Protein AF-A0A0S2FHG3-F1 (afdb_monomer_lite)

Sequence (75 aa):
MQETRNAFGTFLRSLAEGMATQQDWRRFTIAHYHDPTLEAARIELVRASQHESEMPTESSKVQDLASEIDRRFSS

Foldseek 3Di:
DVVVLVVLLVQLQCLLVLNQDPVNVVCLQPDDDPPVLSNVLSVVLVVQQVPDPDHLSPDNSSSVSSVVSSVVSVD

Structure (mmCIF, N/CA/C/O backbone):
data_AF-A0A0S2FHG3-F1
#
_entry.id   AF-A0A0S2FHG3-F1
#
loop_
_atom_site.group_PDB
_atom_site.id
_atom_site.type_symbol
_atom_site.label_atom_id
_atom_site.label_alt_id
_atom_site.label_comp_id
_atom_site.label_asym_id
_atom_site.label_entity_id
_atom_site.label_seq_id
_atom_site.pdbx_PDB_ins_code
_atom_site.Cartn_x
_atom_site.Cartn_y
_atom_site.Cartn_z
_atom_site.occupancy
_atom_site.B_iso_or_equiv
_atom_site.auth_seq_id
_atom_site.auth_comp_id
_atom_site.auth_asym_id
_atom_site.auth_atom_id
_atom_site.pdbx_PDB_model_num
ATOM 1 N N . MET A 1 1 ? 11.295 -8.015 -14.589 1.00 66.44 1 MET A N 1
ATOM 2 C CA . MET A 1 1 ? 10.498 -6.783 -14.349 1.00 66.44 1 MET A CA 1
ATOM 3 C C . MET A 1 1 ? 9.006 -7.062 -14.188 1.00 66.44 1 MET A C 1
ATOM 5 O O . MET A 1 1 ? 8.427 -6.539 -13.246 1.00 66.44 1 MET A O 1
ATOM 9 N N . GLN A 1 2 ? 8.380 -7.889 -15.036 1.00 78.44 2 GLN A N 1
ATOM 10 C CA . GLN A 1 2 ? 6.947 -8.200 -14.906 1.00 78.44 2 GLN A CA 1
ATOM 11 C C . GLN A 1 2 ? 6.598 -8.974 -13.622 1.00 78.44 2 GLN A C 1
ATOM 13 O O . GLN A 1 2 ? 5.627 -8.634 -12.958 1.00 78.44 2 GLN A O 1
ATOM 18 N N . GLU A 1 3 ? 7.429 -9.933 -13.204 1.00 85.38 3 GLU A N 1
ATOM 19 C CA . GLU A 1 3 ? 7.218 -10.677 -11.950 1.00 85.38 3 GLU A CA 1
ATOM 20 C C . GLU A 1 3 ? 7.230 -9.769 -10.712 1.00 85.38 3 GLU A C 1
ATOM 22 O O . GLU A 1 3 ? 6.373 -9.894 -9.844 1.00 85.38 3 GLU A O 1
ATOM 27 N N . THR A 1 4 ? 8.149 -8.799 -10.656 1.00 88.12 4 THR A N 1
ATOM 28 C CA . THR A 1 4 ? 8.239 -7.825 -9.558 1.00 88.12 4 THR A CA 1
ATOM 29 C C . THR A 1 4 ? 6.989 -6.950 -9.464 1.00 88.12 4 THR A C 1
ATOM 31 O O . THR A 1 4 ? 6.474 -6.739 -8.370 1.00 88.12 4 THR A O 1
ATOM 34 N N . ARG A 1 5 ? 6.474 -6.477 -10.606 1.00 87.38 5 ARG A N 1
ATOM 35 C CA . ARG A 1 5 ? 5.224 -5.705 -10.671 1.00 87.38 5 ARG A CA 1
ATOM 36 C C . ARG A 1 5 ? 4.020 -6.543 -10.232 1.00 87.38 5 ARG A C 1
ATOM 38 O O . ARG A 1 5 ? 3.202 -6.061 -9.458 1.00 87.38 5 ARG A O 1
ATOM 45 N N . ASN A 1 6 ? 3.952 -7.808 -10.648 1.00 90.88 6 ASN A N 1
ATOM 46 C CA . ASN A 1 6 ? 2.880 -8.719 -10.239 1.00 90.88 6 ASN A CA 1
ATOM 47 C C . ASN A 1 6 ? 2.907 -8.998 -8.729 1.00 90.88 6 ASN A C 1
ATOM 49 O O . ASN A 1 6 ? 1.862 -8.972 -8.081 1.00 90.88 6 ASN A O 1
ATOM 53 N N . ALA A 1 7 ? 4.090 -9.237 -8.156 1.00 92.00 7 ALA A N 1
ATOM 54 C CA . ALA A 1 7 ? 4.250 -9.436 -6.717 1.00 92.00 7 ALA A CA 1
ATOM 55 C C . ALA A 1 7 ? 3.864 -8.178 -5.921 1.00 92.00 7 ALA A C 1
ATOM 57 O O . ALA A 1 7 ? 3.182 -8.284 -4.904 1.00 92.00 7 ALA A O 1
ATOM 58 N N . PHE A 1 8 ? 4.241 -6.995 -6.418 1.00 94.44 8 PHE A N 1
ATOM 59 C CA . PHE A 1 8 ? 3.853 -5.712 -5.832 1.00 94.44 8 PHE A CA 1
ATOM 60 C C . PHE A 1 8 ? 2.329 -5.529 -5.816 1.00 94.44 8 PHE A C 1
ATOM 62 O O . PHE A 1 8 ? 1.760 -5.315 -4.750 1.00 94.44 8 PHE A O 1
ATOM 69 N N . GLY A 1 9 ? 1.658 -5.696 -6.960 1.00 94.88 9 GLY A N 1
ATOM 70 C CA . GLY A 1 9 ? 0.193 -5.604 -7.037 1.00 94.88 9 GLY A CA 1
ATOM 71 C C . GLY A 1 9 ? -0.515 -6.655 -6.176 1.00 94.88 9 GLY A C 1
ATOM 72 O O . GLY A 1 9 ? 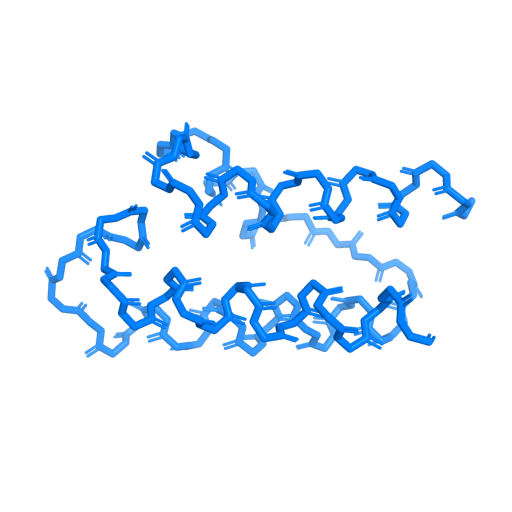-1.474 -6.350 -5.475 1.00 94.88 9 GLY A O 1
ATOM 73 N N . THR A 1 10 ? 0.010 -7.886 -6.129 1.00 95.25 10 THR A N 1
ATOM 74 C CA . THR A 1 10 ? -0.534 -8.949 -5.261 1.00 95.25 10 THR A CA 1
ATOM 75 C C . THR A 1 10 ? -0.485 -8.549 -3.787 1.00 95.25 10 THR A C 1
ATOM 77 O O . THR A 1 10 ? -1.458 -8.747 -3.059 1.00 95.25 10 THR A O 1
ATOM 80 N N . PHE A 1 11 ? 0.628 -7.957 -3.345 1.00 96.19 11 PHE A N 1
ATOM 81 C CA . PHE A 1 11 ? 0.745 -7.445 -1.985 1.00 96.19 11 PHE A CA 1
ATOM 82 C C . PHE A 1 11 ? -0.237 -6.298 -1.721 1.00 96.19 11 PHE A C 1
ATOM 84 O O . PHE A 1 11 ? -0.929 -6.334 -0.707 1.00 96.19 11 PHE A O 1
ATOM 91 N N . LEU A 1 12 ? -0.335 -5.316 -2.624 1.00 96.81 12 LEU A N 1
ATOM 92 C CA . LEU A 1 12 ? -1.263 -4.191 -2.466 1.00 96.81 12 LEU A CA 1
ATOM 93 C C . LEU A 1 12 ? -2.713 -4.651 -2.350 1.00 96.81 12 LEU A C 1
ATOM 95 O O . LEU A 1 12 ? -3.439 -4.156 -1.494 1.00 96.81 12 LEU A O 1
ATOM 99 N N . ARG A 1 13 ? -3.119 -5.630 -3.161 1.00 96.44 13 ARG A N 1
ATOM 100 C CA . ARG A 1 13 ? -4.462 -6.205 -3.099 1.00 96.44 13 ARG A CA 1
ATOM 101 C C . ARG A 1 13 ? -4.717 -6.936 -1.787 1.00 96.44 13 ARG A C 1
ATOM 103 O O . ARG A 1 13 ? -5.719 -6.675 -1.137 1.00 96.44 13 ARG A O 1
ATOM 110 N N . SER A 1 14 ? -3.776 -7.781 -1.362 1.00 96.69 14 SER A N 1
ATOM 111 C CA . SER A 1 14 ? -3.857 -8.468 -0.067 1.00 96.69 14 SER A CA 1
ATOM 112 C C . SER A 1 14 ? -3.954 -7.477 1.098 1.00 96.69 14 SER A C 1
ATOM 114 O O . SER A 1 14 ? -4.730 -7.677 2.029 1.00 96.69 14 SER A O 1
ATOM 116 N N . LEU A 1 15 ? -3.206 -6.372 1.033 1.00 96.56 15 LEU A N 1
ATOM 117 C CA . LEU A 1 15 ? -3.262 -5.313 2.033 1.00 96.56 15 LEU A CA 1
ATOM 118 C C . LEU A 1 15 ? -4.605 -4.582 2.009 1.00 96.56 15 LEU A C 1
ATOM 120 O O . LEU A 1 15 ? -5.213 -4.441 3.060 1.00 96.56 15 LEU A O 1
ATOM 124 N N . ALA A 1 16 ? -5.093 -4.177 0.836 1.00 95.81 16 ALA A N 1
ATOM 125 C CA . ALA A 1 16 ? -6.387 -3.511 0.680 1.00 95.81 16 ALA A CA 1
ATOM 126 C C . ALA A 1 16 ? -7.568 -4.370 1.166 1.00 95.81 16 ALA A C 1
ATOM 128 O O . ALA A 1 16 ? -8.559 -3.843 1.660 1.00 95.81 16 ALA A O 1
ATOM 129 N N . GLU A 1 17 ? -7.457 -5.693 1.054 1.00 95.00 17 GLU A N 1
ATOM 130 C CA . GLU A 1 17 ? -8.460 -6.658 1.518 1.00 95.00 17 GLU A CA 1
ATOM 131 C C . GLU A 1 17 ? -8.291 -7.034 3.006 1.00 95.00 17 GLU A C 1
ATOM 133 O O . GLU A 1 17 ? -9.028 -7.875 3.519 1.00 95.00 17 GLU A O 1
ATOM 138 N N . GLY A 1 18 ? -7.320 -6.439 3.714 1.00 94.25 18 GLY A N 1
ATOM 139 C CA . GLY A 1 18 ? -7.041 -6.730 5.125 1.0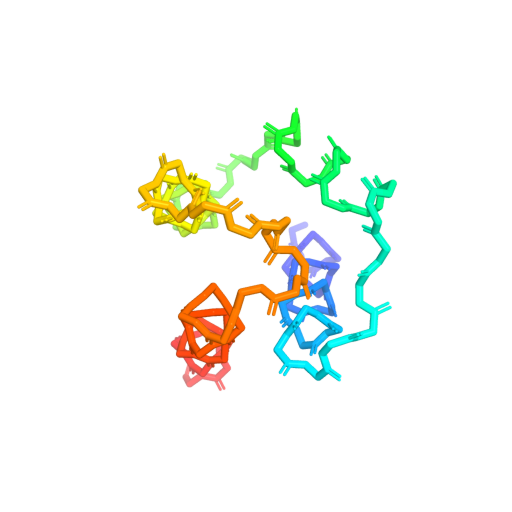0 94.25 18 GLY A CA 1
ATOM 140 C C . GLY A 1 18 ? -6.458 -8.128 5.375 1.00 94.25 18 GLY A C 1
ATOM 141 O O . GLY A 1 18 ? -6.476 -8.615 6.503 1.00 94.25 18 GLY A O 1
ATOM 142 N N . MET A 1 19 ? -5.946 -8.790 4.335 1.00 95.94 19 MET A N 1
ATOM 143 C CA . MET A 1 19 ? -5.373 -10.140 4.402 1.00 95.94 19 MET A CA 1
ATOM 144 C C . MET A 1 19 ? -3.847 -10.149 4.560 1.00 95.94 19 MET A C 1
ATOM 146 O O . MET A 1 19 ? -3.267 -11.194 4.867 1.00 95.94 19 MET A O 1
ATOM 150 N N . ALA A 1 20 ? -3.178 -9.009 4.364 1.00 95.62 20 ALA A N 1
ATOM 151 C CA . ALA A 1 20 ? -1.730 -8.911 4.517 1.00 95.62 20 ALA A CA 1
ATOM 152 C C . ALA A 1 20 ? -1.307 -9.104 5.979 1.00 95.62 20 ALA A C 1
ATOM 154 O O . ALA A 1 20 ? -1.794 -8.434 6.890 1.00 95.62 20 ALA A O 1
ATOM 155 N N . THR A 1 21 ? -0.335 -9.986 6.211 1.00 95.25 21 THR A N 1
ATOM 156 C CA . THR A 1 21 ? 0.187 -10.221 7.559 1.00 95.25 21 THR A CA 1
ATOM 157 C C . THR A 1 21 ? 1.220 -9.165 7.959 1.00 95.25 21 THR A C 1
ATOM 159 O O . THR A 1 21 ? 1.849 -8.507 7.126 1.00 95.25 21 THR A O 1
ATOM 162 N N . GLN A 1 22 ? 1.515 -9.070 9.259 1.00 92.69 22 GLN A N 1
ATOM 163 C CA . GLN A 1 22 ? 2.624 -8.240 9.747 1.00 92.69 22 GLN A CA 1
ATOM 164 C C . GLN A 1 22 ? 3.993 -8.666 9.189 1.00 92.69 22 GLN A C 1
ATOM 166 O O . GLN A 1 22 ? 4.939 -7.875 9.186 1.00 92.69 22 GLN A O 1
ATOM 171 N N . GLN A 1 23 ? 4.148 -9.932 8.789 1.00 94.75 23 GLN A N 1
ATOM 172 C CA . GLN A 1 23 ? 5.377 -10.406 8.159 1.00 94.75 23 GLN A CA 1
ATOM 173 C C . GLN A 1 23 ? 5.470 -9.909 6.715 1.00 94.75 23 GLN A C 1
ATOM 175 O O . GLN A 1 23 ? 6.545 -9.470 6.304 1.00 94.75 23 GLN A O 1
ATOM 180 N N . ASP A 1 24 ? 4.360 -9.923 5.976 1.00 94.81 24 ASP A N 1
ATOM 181 C CA . ASP A 1 24 ? 4.296 -9.396 4.610 1.00 94.81 24 ASP A CA 1
ATOM 182 C C . ASP A 1 24 ? 4.594 -7.899 4.599 1.00 94.81 24 ASP A C 1
ATOM 184 O O . ASP A 1 24 ? 5.445 -7.445 3.836 1.00 94.81 24 ASP A O 1
ATOM 188 N N . TRP A 1 25 ? 3.996 -7.151 5.533 1.00 95.38 25 TRP A N 1
ATOM 189 C CA . TRP A 1 25 ? 4.289 -5.731 5.716 1.00 95.38 25 TRP A CA 1
ATOM 190 C C . TRP A 1 25 ? 5.775 -5.474 6.000 1.00 95.38 25 TRP A C 1
ATOM 192 O O . TRP A 1 25 ? 6.400 -4.633 5.358 1.00 95.38 25 TRP A O 1
ATOM 202 N N . ARG A 1 26 ? 6.386 -6.237 6.918 1.00 94.88 26 ARG A N 1
ATOM 203 C CA . ARG A 1 26 ? 7.822 -6.111 7.226 1.00 94.88 26 ARG A CA 1
ATOM 204 C C . ARG A 1 26 ? 8.719 -6.417 6.030 1.00 94.88 26 ARG A C 1
ATOM 206 O O . ARG A 1 26 ? 9.755 -5.782 5.877 1.00 94.88 26 ARG A O 1
ATOM 213 N N . ARG A 1 27 ? 8.350 -7.385 5.189 1.00 94.62 27 ARG A N 1
ATOM 214 C CA . ARG A 1 27 ? 9.081 -7.677 3.946 1.00 94.62 27 ARG A CA 1
ATOM 215 C C . ARG A 1 27 ? 8.928 -6.538 2.943 1.00 94.62 27 ARG A C 1
ATOM 217 O O . ARG A 1 27 ? 9.908 -6.152 2.314 1.00 94.62 27 ARG A O 1
ATOM 224 N N . PHE A 1 28 ? 7.730 -5.973 2.834 1.00 94.56 28 PHE A N 1
ATOM 225 C CA . PHE A 1 28 ? 7.444 -4.848 1.952 1.00 94.56 28 PHE A CA 1
ATOM 226 C C . PHE A 1 28 ? 8.234 -3.583 2.329 1.00 94.56 28 PHE A C 1
ATOM 228 O O . PHE A 1 28 ? 8.828 -2.943 1.459 1.00 94.56 28 PHE A O 1
ATOM 235 N N . THR A 1 29 ? 8.324 -3.245 3.619 1.00 94.12 29 THR A N 1
ATOM 236 C CA . THR A 1 29 ? 9.025 -2.034 4.092 1.00 94.12 29 THR A CA 1
ATOM 237 C C . THR A 1 29 ? 10.540 -2.066 3.889 1.00 94.12 29 THR A C 1
ATOM 239 O O . THR A 1 29 ? 11.164 -1.005 3.844 1.00 94.12 29 THR A O 1
ATOM 242 N N . ILE A 1 30 ? 11.146 -3.246 3.740 1.00 93.69 30 ILE A N 1
ATOM 243 C CA . ILE A 1 30 ? 12.587 -3.402 3.466 1.00 93.69 30 ILE A CA 1
ATOM 244 C C . ILE A 1 30 ? 12.891 -3.759 2.005 1.00 93.69 30 ILE A C 1
ATOM 246 O O . ILE A 1 30 ? 14.055 -3.802 1.618 1.00 93.69 30 ILE A O 1
ATOM 250 N N . ALA A 1 31 ? 11.866 -4.044 1.197 1.00 93.31 31 ALA A N 1
ATOM 251 C CA . ALA A 1 31 ? 12.041 -4.333 -0.220 1.00 93.31 31 ALA A CA 1
ATOM 252 C C . ALA A 1 31 ? 12.546 -3.092 -0.964 1.00 93.31 31 ALA A C 1
ATOM 254 O O . ALA A 1 31 ? 12.120 -1.982 -0.668 1.00 93.31 31 ALA A O 1
ATOM 255 N N . HIS A 1 32 ? 13.405 -3.282 -1.961 1.00 92.31 32 HIS A N 1
ATOM 256 C CA . HIS A 1 32 ? 13.863 -2.208 -2.838 1.00 92.31 32 HIS A CA 1
ATOM 257 C C . HIS A 1 32 ? 13.487 -2.533 -4.276 1.00 92.31 32 HIS A C 1
ATOM 259 O O . HIS A 1 32 ? 13.848 -3.595 -4.791 1.00 92.31 32 HIS A O 1
ATOM 265 N N . TYR A 1 33 ? 12.771 -1.620 -4.925 1.00 92.25 33 TYR A N 1
ATOM 266 C CA . TYR A 1 33 ? 12.381 -1.778 -6.319 1.00 92.25 33 TYR A CA 1
ATOM 267 C C . TYR A 1 33 ? 13.328 -0.992 -7.230 1.00 92.25 33 TYR A C 1
ATOM 269 O O . TYR A 1 33 ? 13.584 0.189 -7.020 1.00 92.25 33 TYR A O 1
ATOM 277 N N . HIS A 1 34 ? 13.841 -1.643 -8.279 1.00 92.25 34 HIS A N 1
ATOM 278 C CA . HIS A 1 34 ? 14.604 -0.957 -9.333 1.00 92.25 34 HIS A CA 1
ATOM 279 C C . HIS A 1 34 ? 13.724 -0.044 -10.197 1.00 92.25 34 HIS A C 1
ATOM 281 O O . HIS A 1 34 ? 14.226 0.877 -10.834 1.00 92.25 34 HIS A O 1
ATOM 287 N N . ASP A 1 35 ? 12.421 -0.324 -10.240 1.00 92.75 35 ASP A N 1
ATOM 288 C CA . ASP A 1 35 ? 11.437 0.510 -10.916 1.00 92.75 35 ASP A CA 1
ATOM 289 C C . ASP A 1 35 ? 11.132 1.738 -10.034 1.00 92.75 35 ASP A C 1
ATOM 291 O O . ASP A 1 35 ? 10.605 1.567 -8.928 1.00 92.75 35 ASP A O 1
ATOM 295 N N . PRO A 1 36 ? 11.450 2.964 -10.491 1.00 93.94 36 PRO A N 1
ATOM 296 C CA . PRO A 1 36 ? 11.281 4.169 -9.684 1.00 93.94 36 PRO A CA 1
ATOM 297 C C . PRO A 1 36 ? 9.813 4.455 -9.357 1.00 93.94 36 PRO A C 1
ATOM 299 O O . PRO A 1 36 ? 9.529 5.057 -8.324 1.00 93.94 36 PRO A O 1
ATOM 302 N N . THR A 1 37 ? 8.873 4.013 -10.196 1.00 93.62 37 THR A N 1
ATOM 303 C CA . THR A 1 37 ? 7.441 4.197 -9.954 1.00 93.62 37 THR A CA 1
ATOM 304 C C . THR A 1 37 ? 6.966 3.276 -8.830 1.00 93.62 37 THR A C 1
ATOM 306 O O . THR A 1 37 ? 6.251 3.727 -7.936 1.00 93.62 37 THR A O 1
ATOM 309 N N . LEU A 1 38 ? 7.412 2.013 -8.814 1.00 94.75 38 LEU A N 1
ATOM 310 C CA . LEU A 1 38 ? 7.116 1.089 -7.710 1.00 94.75 38 LEU A CA 1
ATOM 311 C C . LEU A 1 38 ? 7.761 1.542 -6.397 1.00 94.75 38 LEU A C 1
ATOM 313 O O . LEU A 1 38 ? 7.129 1.485 -5.345 1.00 94.75 38 LEU A O 1
ATOM 317 N N . GLU A 1 39 ? 9.009 2.011 -6.452 1.00 96.31 39 GLU A N 1
ATOM 318 C CA . GLU A 1 39 ? 9.717 2.487 -5.263 1.00 96.31 39 GLU A CA 1
ATOM 319 C C . GLU A 1 39 ? 9.047 3.736 -4.675 1.00 96.31 39 GLU A C 1
ATOM 321 O O . GLU A 1 39 ? 8.876 3.829 -3.459 1.00 96.31 39 GLU A O 1
ATOM 326 N N . ALA A 1 40 ? 8.591 4.665 -5.522 1.00 96.31 40 ALA A N 1
ATOM 327 C CA . ALA A 1 40 ? 7.829 5.829 -5.080 1.00 96.31 40 ALA A CA 1
ATOM 328 C C . ALA A 1 40 ? 6.518 5.424 -4.384 1.00 96.31 40 ALA A C 1
ATOM 330 O O . ALA A 1 40 ? 6.243 5.902 -3.284 1.00 96.31 40 ALA A O 1
ATOM 331 N N . ALA A 1 41 ? 5.759 4.497 -4.974 1.00 95.94 41 ALA A N 1
ATOM 332 C CA . ALA A 1 41 ? 4.514 3.992 -4.396 1.00 95.94 41 ALA A CA 1
ATOM 333 C C . ALA A 1 41 ? 4.737 3.240 -3.070 1.00 95.94 41 ALA A C 1
ATOM 335 O O . ALA A 1 41 ? 3.975 3.406 -2.117 1.00 95.94 41 ALA A O 1
ATOM 336 N N . ARG A 1 42 ? 5.820 2.458 -2.967 1.00 96.50 42 ARG A N 1
ATOM 337 C CA . ARG A 1 42 ? 6.242 1.827 -1.708 1.00 96.50 42 ARG A CA 1
ATOM 338 C C . ARG A 1 42 ? 6.481 2.875 -0.625 1.00 96.50 42 ARG A C 1
ATOM 340 O O . ARG A 1 42 ? 5.956 2.748 0.478 1.00 96.50 42 ARG A O 1
ATOM 347 N N . ILE A 1 43 ? 7.269 3.904 -0.934 1.00 96.44 43 ILE A N 1
ATOM 348 C CA . ILE A 1 43 ? 7.609 4.972 0.013 1.00 96.44 43 ILE A CA 1
ATOM 349 C C . ILE A 1 43 ? 6.359 5.754 0.434 1.00 96.44 43 ILE A C 1
ATOM 351 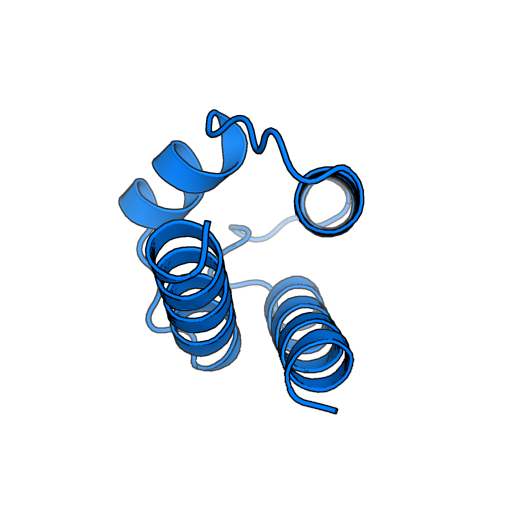O O . ILE A 1 43 ? 6.214 6.048 1.618 1.00 96.44 43 ILE A O 1
ATOM 355 N N . GLU A 1 44 ? 5.463 6.076 -0.503 1.00 95.75 44 GLU A N 1
ATOM 356 C CA . GLU A 1 44 ? 4.173 6.731 -0.238 1.00 95.75 44 GLU A CA 1
ATOM 357 C C . GLU A 1 44 ? 3.360 5.942 0.797 1.00 95.75 44 GLU A C 1
ATOM 359 O O . GLU A 1 44 ? 2.988 6.487 1.838 1.00 95.75 44 GLU A O 1
ATOM 364 N N . LEU A 1 45 ? 3.182 4.639 0.568 1.00 95.31 45 LEU A N 1
ATOM 365 C CA . LEU A 1 45 ? 2.412 3.761 1.446 1.00 95.31 45 LEU A CA 1
ATOM 366 C C . LEU A 1 45 ? 3.051 3.599 2.836 1.00 95.31 45 LEU A C 1
ATOM 368 O O . LEU A 1 45 ? 2.361 3.661 3.853 1.00 95.31 45 LEU A O 1
ATOM 372 N N . VAL A 1 46 ? 4.379 3.444 2.902 1.00 94.94 46 VAL A N 1
ATOM 373 C CA . VAL A 1 46 ? 5.113 3.352 4.178 1.00 94.94 46 VAL A CA 1
ATOM 374 C C . VAL A 1 46 ? 5.033 4.657 4.967 1.00 94.94 46 VAL A C 1
ATOM 376 O O . VAL A 1 46 ? 4.923 4.630 6.188 1.00 94.94 46 VAL A O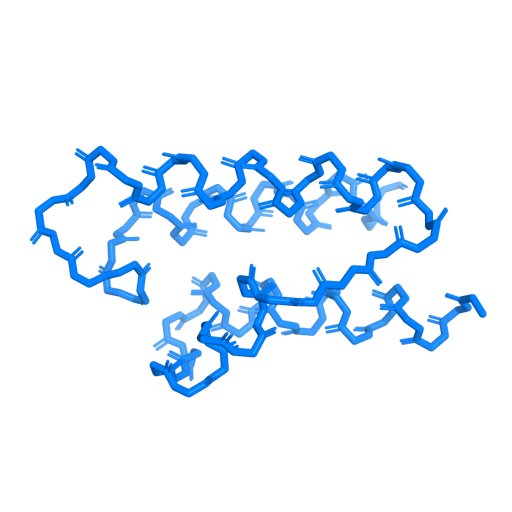 1
ATOM 379 N N . ARG A 1 47 ? 5.079 5.814 4.301 1.00 94.88 47 ARG A N 1
ATOM 380 C CA . ARG A 1 47 ? 4.918 7.109 4.977 1.00 94.88 47 ARG A CA 1
ATOM 381 C C . ARG A 1 47 ? 3.510 7.280 5.523 1.00 94.88 47 ARG A C 1
ATOM 383 O O . ARG A 1 47 ? 3.369 7.701 6.665 1.00 94.88 47 ARG A O 1
ATOM 390 N N . ALA A 1 48 ? 2.488 6.914 4.752 1.00 92.19 48 ALA A N 1
ATOM 391 C CA . ALA A 1 48 ? 1.105 6.980 5.212 1.00 92.19 48 ALA A CA 1
ATOM 392 C C . ALA A 1 48 ? 0.898 6.170 6.500 1.00 92.19 48 ALA A C 1
ATOM 394 O O . ALA A 1 48 ? 0.260 6.650 7.431 1.00 92.19 48 ALA A O 1
ATOM 395 N N . SER A 1 49 ? 1.526 4.995 6.607 1.00 93.12 49 SER A N 1
ATOM 396 C CA . SER A 1 49 ? 1.397 4.160 7.800 1.00 93.12 49 SER A CA 1
ATOM 397 C C . SER A 1 49 ? 2.074 4.726 9.053 1.00 93.12 49 SER A C 1
ATOM 399 O O . SER A 1 49 ? 1.747 4.304 10.154 1.00 93.12 49 SER A O 1
ATOM 401 N N . GLN A 1 50 ? 3.053 5.629 8.921 1.00 91.19 50 GLN A N 1
ATOM 402 C CA . GLN A 1 50 ? 3.761 6.218 10.071 1.00 91.19 50 GLN A CA 1
ATOM 403 C C . GLN A 1 50 ? 2.906 7.231 10.841 1.00 91.19 50 GLN A C 1
ATOM 405 O O . GLN A 1 50 ? 3.246 7.587 11.968 1.00 91.19 50 GLN A O 1
ATOM 410 N N . HIS A 1 51 ? 1.816 7.702 10.236 1.00 83.75 51 HIS A N 1
ATOM 411 C CA . HIS A 1 51 ? 0.901 8.669 10.837 1.00 83.75 51 HIS A CA 1
ATOM 412 C C . HIS A 1 51 ? -0.291 8.016 11.549 1.00 83.75 51 HIS A C 1
ATOM 414 O O . HIS A 1 51 ? -1.098 8.720 12.156 1.00 83.75 51 HIS A O 1
ATOM 420 N N . GLU A 1 52 ? -0.384 6.688 11.515 1.00 86.31 52 GLU A N 1
ATOM 421 C CA . GLU A 1 52 ? -1.499 5.936 12.080 1.00 86.31 52 GLU A CA 1
ATOM 422 C C . GLU A 1 52 ? -1.110 5.303 13.422 1.00 86.31 52 GLU A C 1
ATOM 424 O O . GLU A 1 52 ? 0.033 4.907 13.642 1.00 86.31 52 GLU A O 1
ATOM 429 N N . SER A 1 53 ? -2.070 5.240 14.351 1.00 81.19 53 SER A N 1
ATOM 430 C CA . SER A 1 53 ? -1.871 4.620 15.675 1.00 81.19 53 SER A CA 1
ATOM 431 C C . SER A 1 53 ? -2.072 3.101 15.657 1.00 81.19 53 SER A C 1
ATOM 433 O O . SER A 1 53 ? -1.636 2.408 16.573 1.00 81.19 53 SER A O 1
ATOM 435 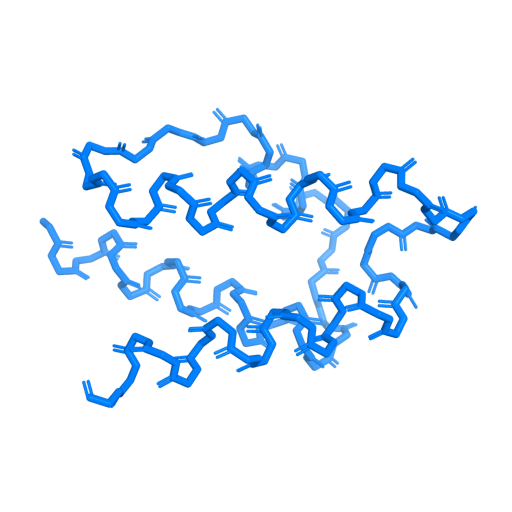N N . GLU A 1 54 ? -2.754 2.598 14.631 1.00 85.44 54 GLU A N 1
ATOM 436 C CA . GLU A 1 54 ? -3.035 1.180 14.415 1.00 85.44 54 GLU A CA 1
ATOM 437 C C . GLU A 1 54 ? -1.886 0.503 13.668 1.00 85.44 54 GLU A C 1
ATOM 439 O O . GLU A 1 54 ? -1.039 1.154 13.048 1.00 85.44 54 GLU A O 1
ATOM 444 N N . MET A 1 55 ? -1.872 -0.831 13.682 1.00 88.25 55 MET A N 1
ATOM 445 C CA . MET A 1 55 ? -0.948 -1.561 12.825 1.00 88.25 55 MET A CA 1
ATOM 446 C C . MET A 1 55 ? -1.237 -1.220 11.354 1.00 88.25 55 MET A C 1
ATOM 448 O O . MET A 1 55 ? -2.402 -1.177 10.960 1.00 88.25 55 MET A O 1
ATOM 452 N N . PRO A 1 56 ? -0.215 -1.041 10.496 1.00 88.19 56 PRO A N 1
ATOM 453 C CA . PRO A 1 56 ? -0.419 -0.680 9.089 1.00 88.19 56 PRO A CA 1
ATOM 454 C C . PRO A 1 56 ? -1.341 -1.635 8.323 1.00 88.19 56 PRO A C 1
ATOM 456 O O . PRO A 1 56 ? -2.057 -1.217 7.426 1.00 88.19 56 PRO A O 1
ATOM 459 N N . THR A 1 57 ? -1.345 -2.917 8.693 1.00 92.19 57 THR A N 1
ATOM 460 C CA . THR A 1 57 ? -2.213 -3.946 8.102 1.00 92.19 57 THR A CA 1
ATOM 461 C C . THR A 1 57 ? -3.678 -3.833 8.532 1.00 92.19 57 THR A C 1
ATOM 463 O O . THR A 1 57 ? -4.549 -4.376 7.863 1.00 92.19 57 THR A O 1
ATOM 466 N N . GLU A 1 58 ? -3.952 -3.139 9.636 1.00 90.94 58 GLU A N 1
ATOM 467 C CA . GLU A 1 58 ? -5.284 -2.946 10.227 1.00 90.94 58 GLU A CA 1
ATOM 468 C C . GLU A 1 58 ? -5.836 -1.536 9.963 1.00 90.94 58 GLU A C 1
ATOM 470 O O . GLU A 1 58 ? -7.036 -1.309 10.081 1.00 90.94 58 GLU A O 1
ATOM 475 N N . SER A 1 59 ? -4.978 -0.589 9.570 1.00 93.50 59 SER A N 1
ATOM 476 C CA . SER A 1 59 ? -5.383 0.787 9.293 1.00 93.50 59 SER A CA 1
ATOM 477 C C . SER A 1 59 ? -6.183 0.885 7.995 1.00 93.50 59 SER A C 1
ATOM 479 O O . SER A 1 59 ? -5.637 0.741 6.899 1.00 93.50 59 SER A O 1
ATOM 481 N N . SER A 1 60 ? -7.464 1.238 8.118 1.00 92.94 60 SER A N 1
ATOM 482 C CA . SER A 1 60 ? -8.350 1.533 6.979 1.00 92.94 60 SER A CA 1
ATOM 483 C C . SER A 1 60 ? -7.742 2.532 5.987 1.00 92.94 60 SER A C 1
ATOM 485 O O . SER A 1 60 ? -7.807 2.313 4.782 1.00 92.94 60 SER A O 1
ATOM 487 N N . LYS A 1 61 ? -7.045 3.574 6.463 1.00 93.38 61 LYS A N 1
ATOM 488 C CA . LYS A 1 61 ? -6.368 4.538 5.579 1.00 93.38 61 LYS A CA 1
ATOM 489 C C . LYS A 1 61 ? -5.246 3.911 4.757 1.00 93.38 61 LYS A C 1
ATOM 491 O O . LYS A 1 61 ? -5.069 4.257 3.591 1.00 93.38 61 LYS A O 1
ATOM 496 N N . VAL A 1 62 ? -4.462 3.017 5.361 1.00 94.44 62 VAL A N 1
ATOM 497 C CA . VAL A 1 62 ? -3.382 2.312 4.656 1.00 94.44 62 VAL A CA 1
ATOM 498 C C . VAL A 1 62 ? -3.969 1.332 3.636 1.00 94.44 62 VAL A C 1
ATOM 500 O O . VAL A 1 62 ? -3.447 1.228 2.528 1.00 94.44 62 VAL A O 1
ATOM 503 N N . GLN A 1 63 ? -5.074 0.665 3.973 1.00 95.50 63 GLN A N 1
ATOM 504 C CA . GLN A 1 63 ? -5.797 -0.238 3.072 1.00 95.50 63 GLN A CA 1
ATOM 505 C C . GLN A 1 63 ? -6.407 0.513 1.874 1.00 95.50 63 GLN A C 1
ATOM 507 O O . GLN A 1 63 ? -6.226 0.095 0.728 1.00 95.50 63 GLN A O 1
ATOM 512 N N . ASP A 1 64 ? -7.047 1.659 2.117 1.00 96.06 64 ASP A N 1
ATOM 513 C CA . ASP A 1 64 ? -7.610 2.523 1.074 1.00 96.06 64 ASP A CA 1
ATOM 514 C C . ASP A 1 64 ? -6.522 3.022 0.117 1.00 96.06 64 ASP A C 1
ATOM 516 O O . ASP A 1 64 ? -6.665 2.925 -1.106 1.00 96.06 64 ASP A O 1
ATOM 520 N N . LEU A 1 65 ? -5.393 3.486 0.664 1.00 96.50 65 LEU A N 1
ATOM 521 C CA . LEU A 1 65 ? -4.254 3.923 -0.137 1.00 96.50 65 LEU A CA 1
ATOM 522 C C . LEU A 1 65 ? -3.659 2.768 -0.952 1.00 96.50 65 LEU A C 1
ATOM 524 O O . LEU A 1 65 ? -3.334 2.949 -2.123 1.00 96.50 65 LEU A O 1
ATOM 528 N N . ALA A 1 66 ? -3.550 1.568 -0.378 1.00 96.56 66 ALA A N 1
ATOM 529 C CA . ALA A 1 66 ? -3.097 0.393 -1.117 1.00 96.56 66 ALA A CA 1
ATOM 530 C C . ALA A 1 66 ? -4.020 0.077 -2.309 1.00 96.56 66 ALA A C 1
ATOM 532 O O . ALA A 1 66 ? -3.526 -0.210 -3.402 1.00 96.56 66 ALA A O 1
ATOM 533 N N . SER A 1 67 ? -5.342 0.199 -2.130 1.00 96.44 67 SER A N 1
ATOM 534 C CA . SER A 1 67 ? -6.329 0.035 -3.207 1.00 96.44 67 SER A CA 1
ATOM 535 C C . SER A 1 67 ? -6.175 1.096 -4.299 1.00 96.44 67 SER A C 1
ATOM 537 O O . SER A 1 67 ? -6.229 0.784 -5.490 1.00 96.44 67 SER A O 1
ATOM 539 N N . GLU A 1 68 ? -5.959 2.355 -3.913 1.00 96.38 68 GLU A N 1
ATOM 540 C CA . GLU A 1 68 ? -5.736 3.444 -4.864 1.00 96.38 68 GLU A CA 1
ATOM 541 C C . GLU A 1 68 ? -4.471 3.206 -5.692 1.00 96.38 68 GLU A C 1
ATOM 543 O O . GLU A 1 68 ? -4.502 3.308 -6.920 1.00 96.38 68 GLU A O 1
ATOM 548 N N . ILE A 1 69 ? -3.375 2.828 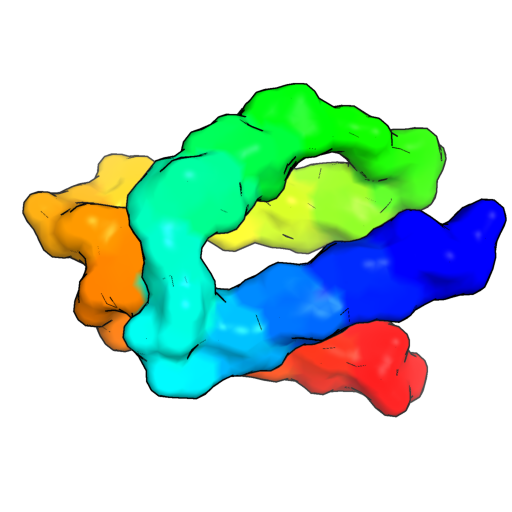-5.032 1.00 95.69 69 ILE A N 1
ATOM 549 C CA . ILE A 1 69 ? -2.112 2.517 -5.693 1.00 95.69 69 ILE A CA 1
ATOM 550 C C . ILE A 1 69 ? -2.297 1.337 -6.665 1.00 95.69 69 ILE A C 1
ATOM 552 O O . ILE A 1 69 ? -1.901 1.467 -7.822 1.00 95.69 69 ILE A O 1
ATOM 556 N N . ASP A 1 70 ? -2.949 0.232 -6.271 1.00 94.25 70 ASP A N 1
ATOM 557 C CA . ASP A 1 70 ? -3.186 -0.927 -7.162 1.00 94.25 70 ASP A CA 1
ATOM 558 C C . ASP A 1 70 ? -3.931 -0.520 -8.446 1.00 94.25 70 ASP A C 1
ATOM 560 O O . ASP A 1 70 ? -3.573 -0.944 -9.550 1.00 94.25 70 ASP A O 1
ATOM 564 N N . ARG A 1 71 ? -4.917 0.382 -8.332 1.00 93.06 71 ARG A N 1
ATOM 565 C CA . ARG A 1 71 ? -5.659 0.918 -9.488 1.00 93.06 71 ARG A CA 1
ATOM 566 C C . ARG A 1 71 ? -4.781 1.757 -10.413 1.00 93.06 71 ARG A C 1
ATOM 568 O O . ARG A 1 71 ? -4.910 1.618 -11.626 1.00 93.06 71 ARG A O 1
ATOM 575 N N . ARG A 1 72 ? -3.874 2.586 -9.876 1.00 92.44 72 ARG A N 1
ATOM 576 C CA . ARG A 1 72 ? -2.940 3.401 -10.683 1.00 92.44 72 ARG A CA 1
ATOM 577 C C . ARG A 1 72 ? -2.025 2.532 -11.556 1.00 92.44 72 ARG A C 1
ATOM 579 O O . ARG A 1 72 ? -1.671 2.948 -12.651 1.00 92.44 72 ARG A O 1
ATOM 586 N N . PHE A 1 73 ? -1.647 1.342 -11.080 1.00 85.00 73 PHE A N 1
ATOM 587 C CA . PHE A 1 73 ? -0.776 0.409 -11.810 1.00 85.00 73 PHE A CA 1
ATOM 588 C C . PHE A 1 73 ? -1.522 -0.599 -12.692 1.00 85.00 73 PHE A C 1
ATOM 590 O O . PHE A 1 73 ? -0.894 -1.242 -13.533 1.00 85.00 73 PHE A O 1
ATOM 597 N N . SER A 1 74 ? -2.832 -0.752 -12.492 1.00 78.94 74 SER A N 1
ATOM 598 C CA . SER A 1 74 ? -3.694 -1.625 -13.301 1.00 78.94 74 SER A CA 1
ATOM 599 C C . SER A 1 74 ? -4.340 -0.907 -14.494 1.00 78.94 74 SER A C 1
ATOM 601 O O . SER A 1 74 ? -4.984 -1.566 -15.312 1.00 78.94 74 SER A O 1
ATOM 603 N N . SER A 1 75 ? -4.208 0.423 -14.566 1.00 61.53 75 SER A N 1
ATOM 604 C CA . SER A 1 75 ? -4.760 1.285 -15.619 1.00 61.53 75 SER A CA 1
ATOM 605 C C . SER A 1 75 ? -3.794 1.542 -16.773 1.00 61.53 75 SER A C 1
ATOM 607 O O . SER A 1 75 ? -2.573 1.324 -16.619 1.00 61.53 75 SER A O 1
#

Radius of gyration: 11.21 Å; chains: 1; bounding box: 23×19×31 Å

Organism: Lysobacter antibioticus (NCBI:txid84531)

Secondary structure (DSSP, 8-state):
-HHHHHHHHHHHHHHHTT---HHHHHHHHH---SSHHHHHHHHHHHHHHTT-SS-TTT-HHHHHHHHHHHHHHH-

pLDDT: mean 92.14, std 6.22, range [61.53, 96.81]